Protein AF-A0AAV7UXY8-F1 (afdb_monomer_lite)

Foldseek 3Di:
DDDDDPDDPDPDPDDPVNVVVVVVVVVVVVVVVVVVVVVVVVVVVVVVVVVVVVVVVVVVVVVVVVVVVVVVVVVVVVVVVVVVVVVVVVVVVVVVVCVPDDDDPDDPPCPCPPPVPVVVVVVVVPPD

Organism: Pleurodeles waltl (NCBI:txid8319)

Structure (mmCIF, N/CA/C/O backbone):
data_AF-A0AAV7UXY8-F1
#
_entry.id   AF-A0AAV7UXY8-F1
#
loop_
_atom_site.group_PDB
_atom_site.id
_atom_site.type_symbol
_atom_site.label_atom_id
_atom_site.label_alt_id
_atom_site.label_comp_id
_atom_site.label_asym_id
_atom_site.label_entity_id
_atom_site.label_seq_id
_atom_site.pdbx_PDB_ins_code
_atom_site.Cartn_x
_atom_site.Cartn_y
_atom_site.Cartn_z
_atom_site.occupancy
_atom_site.B_iso_or_equiv
_atom_site.auth_seq_id
_atom_site.auth_comp_id
_atom_site.auth_asym_id
_atom_site.auth_atom_id
_atom_site.pdbx_PDB_model_num
ATOM 1 N N . MET A 1 1 ? -84.842 4.014 45.177 1.00 48.28 1 MET A N 1
ATOM 2 C CA . MET A 1 1 ? -83.661 3.133 45.298 1.00 48.28 1 MET A CA 1
ATOM 3 C C . MET A 1 1 ? -82.773 3.375 44.096 1.00 48.28 1 MET A C 1
ATOM 5 O O . MET A 1 1 ? -82.888 2.659 43.117 1.00 48.28 1 MET A O 1
ATOM 9 N N . THR A 1 2 ? -81.951 4.417 44.136 1.00 42.22 2 THR A N 1
ATOM 10 C CA . THR A 1 2 ? -81.007 4.730 43.059 1.00 42.22 2 THR A CA 1
ATOM 11 C C . THR A 1 2 ? -79.955 5.682 43.604 1.00 42.22 2 THR A C 1
ATOM 13 O O . THR A 1 2 ? -80.283 6.786 44.024 1.00 42.22 2 THR A O 1
ATOM 16 N N . THR A 1 3 ? -78.710 5.215 43.570 1.00 45.12 3 THR A N 1
ATOM 17 C CA . THR A 1 3 ? -77.546 6.010 43.169 1.00 45.12 3 THR A CA 1
ATOM 18 C C . THR A 1 3 ? -77.333 7.315 43.937 1.00 45.12 3 THR A C 1
ATOM 20 O O . THR A 1 3 ? -77.617 8.398 43.437 1.00 45.12 3 THR A O 1
ATOM 23 N N . SER A 1 4 ? -76.766 7.234 45.135 1.00 47.78 4 SER A N 1
ATOM 24 C CA . SER A 1 4 ? -76.022 8.350 45.732 1.00 47.78 4 SER A CA 1
ATOM 25 C C . SER A 1 4 ? -74.958 7.785 46.672 1.00 47.78 4 SER A C 1
ATOM 27 O O . SER A 1 4 ? -75.188 6.748 47.285 1.00 47.78 4 SER A O 1
ATOM 29 N N . ASP A 1 5 ? -73.800 8.442 46.716 1.00 45.31 5 ASP A N 1
ATOM 30 C CA . ASP A 1 5 ? -72.580 8.105 47.472 1.00 45.31 5 ASP A CA 1
ATOM 31 C C . ASP A 1 5 ? -71.564 7.126 46.864 1.00 45.31 5 ASP A C 1
ATOM 33 O O . ASP A 1 5 ? -70.996 6.267 47.530 1.00 45.31 5 ASP A O 1
ATOM 37 N N . ARG A 1 6 ? -71.178 7.370 45.605 1.00 47.06 6 ARG A N 1
ATOM 38 C CA . ARG A 1 6 ? -69.759 7.226 45.213 1.00 47.06 6 ARG A CA 1
ATOM 39 C C . ARG A 1 6 ? -69.123 8.614 45.164 1.00 47.06 6 ARG A C 1
ATOM 41 O O . ARG A 1 6 ? -68.816 9.131 44.095 1.00 47.06 6 ARG A O 1
ATOM 48 N N . ILE A 1 7 ? -68.993 9.236 46.334 1.00 51.50 7 ILE A N 1
ATOM 49 C CA . ILE A 1 7 ? -68.141 10.413 46.522 1.00 51.50 7 ILE A CA 1
ATOM 50 C C . ILE A 1 7 ? -66.692 9.954 46.330 1.00 51.50 7 ILE A C 1
ATOM 52 O O . ILE A 1 7 ? -66.297 8.911 46.850 1.00 51.50 7 ILE A O 1
ATOM 56 N N . LEU A 1 8 ? -65.930 10.722 45.547 1.00 49.06 8 LEU A N 1
ATOM 57 C CA . LEU A 1 8 ? -64.490 10.581 45.355 1.00 49.06 8 LEU A CA 1
ATOM 58 C C . LEU A 1 8 ? -63.787 10.353 46.705 1.00 49.06 8 LEU A C 1
ATOM 60 O O . LEU A 1 8 ? -63.523 11.309 47.434 1.00 49.06 8 LEU A O 1
ATOM 64 N N . MET A 1 9 ? -63.403 9.113 47.012 1.00 48.41 9 MET A N 1
ATOM 65 C CA . MET A 1 9 ? -62.230 8.917 47.853 1.00 48.41 9 MET A CA 1
ATOM 66 C C . MET A 1 9 ? -61.035 9.316 46.996 1.00 48.41 9 MET A C 1
ATOM 68 O O . MET A 1 9 ? -60.562 8.547 46.160 1.00 48.41 9 MET A O 1
ATOM 72 N N . GLY A 1 10 ? -60.588 10.562 47.169 1.00 62.22 10 GLY A N 1
ATOM 73 C CA . GLY A 1 10 ? -59.208 10.911 46.855 1.00 62.22 10 GLY A CA 1
ATOM 74 C C . GLY A 1 10 ? -58.269 9.922 47.558 1.00 62.22 10 GLY A C 1
ATOM 75 O O . GLY A 1 10 ? -58.683 9.308 48.549 1.00 62.22 10 GLY A O 1
ATOM 76 N N . PRO A 1 11 ? -57.045 9.720 47.040 1.00 65.75 11 PRO A N 1
ATOM 77 C CA . PRO A 1 11 ? -56.116 8.758 47.618 1.00 65.75 11 PRO A CA 1
ATOM 78 C C . PRO A 1 11 ? -56.031 8.999 49.128 1.00 65.75 11 PRO A C 1
ATOM 80 O O . PRO A 1 11 ? -55.859 10.140 49.565 1.00 65.75 11 PRO A O 1
ATOM 83 N N . GLY A 1 12 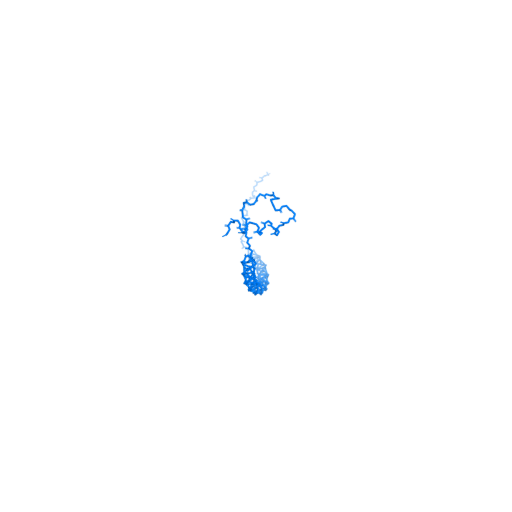? -56.261 7.937 49.908 1.00 69.06 12 GLY A N 1
ATOM 84 C CA . GLY A 1 12 ? -56.172 7.988 51.364 1.00 69.06 12 GLY A CA 1
ATOM 85 C C . GLY A 1 12 ? -54.818 8.557 51.807 1.00 69.06 12 GLY A C 1
ATOM 86 O O . GLY A 1 12 ? -53.880 8.595 51.007 1.00 69.06 12 GLY A O 1
ATOM 87 N N . PRO A 1 13 ? -54.702 9.039 53.056 1.00 79.88 13 PRO A N 1
ATOM 88 C CA . PRO A 1 13 ? -53.458 9.623 53.540 1.00 79.88 13 PRO A CA 1
ATOM 89 C C . PRO A 1 13 ? -52.302 8.649 53.300 1.00 79.88 13 PRO A C 1
ATOM 91 O O . PRO A 1 13 ? -52.389 7.492 53.707 1.00 79.88 13 PRO A O 1
ATOM 94 N N . LEU A 1 14 ? -51.256 9.134 52.618 1.00 80.19 14 LEU A N 1
ATOM 95 C CA . LEU A 1 14 ? -50.029 8.389 52.331 1.00 80.19 14 LEU A CA 1
ATOM 96 C C . LEU A 1 14 ? -49.570 7.657 53.588 1.00 80.19 14 LEU A C 1
ATOM 98 O O . LEU A 1 14 ? -49.301 8.274 54.623 1.00 80.19 14 LEU A O 1
ATOM 102 N N . THR A 1 15 ? -49.513 6.337 53.494 1.00 91.12 15 THR A N 1
ATOM 103 C CA . THR A 1 15 ? -49.121 5.486 54.606 1.00 91.12 15 THR A CA 1
ATOM 104 C C . THR A 1 15 ? -47.606 5.302 54.607 1.00 91.12 15 THR A C 1
ATOM 106 O O . THR A 1 15 ? -46.924 5.460 53.594 1.00 91.12 15 THR A O 1
ATOM 109 N N . LEU A 1 16 ? -47.050 4.926 55.760 1.00 92.00 16 LEU A N 1
ATOM 110 C CA . LEU A 1 16 ? -45.638 4.546 55.853 1.00 92.00 16 LEU A CA 1
ATOM 111 C C . LEU A 1 16 ? -45.297 3.375 54.909 1.00 92.00 16 LEU A C 1
ATOM 113 O O . LEU A 1 16 ? -44.175 3.295 54.413 1.00 92.00 16 LEU A O 1
ATOM 117 N N . GLN A 1 17 ? -46.275 2.504 54.638 1.00 92.62 17 GLN A N 1
ATOM 118 C CA . GLN A 1 17 ? -46.140 1.378 53.719 1.00 92.62 17 GLN A CA 1
ATOM 119 C C . GLN A 1 17 ? -45.938 1.851 52.273 1.00 92.62 17 GLN A C 1
ATOM 121 O O . GLN A 1 17 ? -45.007 1.389 51.619 1.00 92.62 17 GLN A O 1
ATOM 126 N N . ASP A 1 18 ? -46.720 2.836 51.818 1.00 92.69 18 ASP A N 1
ATOM 127 C CA . ASP A 1 18 ? -46.588 3.413 50.470 1.00 92.69 18 ASP A CA 1
ATOM 128 C C . ASP A 1 18 ? -45.195 4.032 50.259 1.00 92.69 18 ASP A C 1
ATOM 130 O O . ASP A 1 18 ? -44.579 3.897 49.201 1.00 92.69 18 ASP A O 1
ATOM 134 N N . ILE A 1 19 ? -44.660 4.687 51.297 1.00 94.25 19 ILE A N 1
ATOM 135 C CA . ILE A 1 19 ? -43.313 5.271 51.272 1.00 94.25 19 ILE A CA 1
ATOM 136 C C . ILE A 1 19 ? -42.246 4.170 51.204 1.00 94.25 19 ILE A C 1
ATOM 138 O O . ILE A 1 19 ? -41.293 4.284 50.431 1.00 94.25 19 ILE A O 1
ATOM 142 N N . MET A 1 20 ? -42.390 3.097 51.987 1.00 95.31 20 MET A N 1
ATOM 143 C CA . MET A 1 20 ? -41.465 1.960 51.958 1.00 95.31 20 MET A CA 1
ATOM 144 C C . MET A 1 20 ? -41.452 1.261 50.598 1.00 95.31 20 MET A C 1
ATOM 146 O O . MET A 1 20 ? -40.372 0.952 50.094 1.00 95.31 20 MET A O 1
ATOM 150 N N . GLU A 1 21 ? -42.618 1.053 49.987 1.00 96.06 21 GLU A N 1
ATOM 151 C CA . GLU A 1 21 ? -42.733 0.466 48.649 1.00 96.06 21 GLU A CA 1
ATOM 152 C C . GLU A 1 21 ? -42.077 1.354 47.588 1.00 96.06 21 GLU A C 1
ATOM 154 O O . GLU A 1 21 ? -41.304 0.861 46.764 1.00 96.06 21 GLU A O 1
ATOM 159 N N . ALA A 1 22 ? -42.286 2.672 47.651 1.00 95.81 22 ALA A N 1
ATOM 160 C CA . ALA A 1 22 ? -41.625 3.611 46.749 1.00 95.81 22 ALA A CA 1
ATOM 161 C C . ALA A 1 22 ? -40.092 3.588 46.905 1.00 95.81 22 ALA A C 1
ATOM 163 O O . ALA A 1 22 ? -39.370 3.548 45.907 1.00 95.81 22 ALA A O 1
ATOM 164 N N . ILE A 1 23 ? -39.579 3.563 48.142 1.00 96.69 23 ILE A N 1
ATOM 165 C CA . ILE A 1 23 ? -38.134 3.474 48.417 1.00 96.69 23 ILE A CA 1
ATOM 166 C C . ILE A 1 23 ? -37.556 2.161 47.881 1.00 96.69 23 ILE A C 1
ATOM 168 O O . ILE A 1 23 ? -36.493 2.170 47.258 1.00 96.69 23 ILE A O 1
ATOM 172 N N . GLN A 1 24 ? -38.248 1.038 48.087 1.00 97.19 24 GLN A N 1
ATOM 173 C CA . GLN A 1 24 ? -37.831 -0.258 47.548 1.00 97.19 24 GLN A CA 1
ATOM 174 C C . GLN A 1 24 ? -37.821 -0.247 46.017 1.00 97.19 24 GLN A C 1
ATOM 176 O O . GLN A 1 24 ? -36.836 -0.674 45.419 1.00 97.19 24 GLN A O 1
ATOM 181 N N . GLY A 1 25 ? -38.845 0.328 45.381 1.00 98.06 25 GLY A N 1
ATOM 182 C CA . GLY A 1 25 ? -38.904 0.474 43.927 1.00 98.06 25 GLY A CA 1
ATOM 183 C C . GLY A 1 25 ? -37.747 1.305 43.365 1.00 98.06 25 GLY A C 1
ATOM 184 O O . GLY A 1 25 ? -37.096 0.896 42.400 1.00 98.06 25 GLY A O 1
ATOM 185 N N . VAL A 1 26 ? -37.429 2.440 44.000 1.00 97.75 26 VAL A N 1
ATOM 186 C CA . VAL A 1 26 ? -36.274 3.273 43.619 1.00 97.75 26 VAL A CA 1
ATOM 187 C C . VAL A 1 26 ? -34.966 2.509 43.799 1.00 97.75 26 VAL A C 1
ATOM 189 O O . VAL A 1 26 ? -34.117 2.549 42.910 1.00 97.75 26 VAL A O 1
ATOM 192 N N . ARG A 1 27 ? -34.807 1.784 44.912 1.00 98.06 27 ARG A N 1
ATOM 193 C CA . ARG A 1 27 ? -33.615 0.975 45.176 1.00 98.06 27 ARG A CA 1
ATOM 194 C C . ARG A 1 27 ? -33.403 -0.077 44.088 1.00 98.06 27 ARG A C 1
ATOM 196 O O . ARG A 1 27 ? -32.324 -0.121 43.508 1.00 98.06 27 ARG A O 1
ATOM 203 N N . THR A 1 28 ? -34.422 -0.872 43.770 1.00 98.00 28 THR A N 1
ATOM 204 C CA . THR A 1 28 ? -34.326 -1.914 42.736 1.00 98.00 28 THR A CA 1
ATOM 205 C C . THR A 1 28 ? -34.055 -1.316 41.354 1.00 98.00 28 THR A C 1
ATOM 207 O O . THR A 1 28 ? -33.249 -1.849 40.589 1.00 98.00 28 THR A O 1
ATOM 210 N N . SER A 1 29 ? -34.675 -0.176 41.030 1.00 98.06 29 SER A N 1
ATOM 211 C CA . SER A 1 29 ? -34.398 0.542 39.781 1.00 98.06 29 SER A CA 1
ATOM 212 C C . SER A 1 29 ? -32.945 1.020 39.710 1.00 98.06 29 SER A C 1
ATOM 214 O O . SER A 1 29 ? -32.299 0.884 38.669 1.00 98.06 29 SER A O 1
ATOM 216 N N . LEU A 1 30 ? -32.411 1.545 40.815 1.00 98.06 30 LEU A N 1
ATOM 217 C CA . LEU A 1 30 ? -31.031 2.008 40.892 1.00 98.06 30 LEU A CA 1
ATOM 218 C C . LEU A 1 30 ? -30.034 0.852 40.771 1.00 98.06 30 LEU A C 1
ATOM 220 O O . LEU A 1 30 ? -29.087 0.980 40.002 1.00 98.06 30 LEU A O 1
ATOM 224 N N . GLU A 1 31 ? -30.267 -0.267 41.463 1.00 98.19 31 GLU A N 1
ATOM 225 C CA . GLU A 1 31 ? -29.453 -1.489 41.357 1.00 98.19 31 GLU A CA 1
ATOM 226 C C . GLU A 1 31 ? -29.427 -1.991 39.902 1.00 98.19 31 GLU A C 1
ATOM 228 O O . GLU A 1 31 ? -28.361 -2.160 39.317 1.00 98.19 31 GLU A O 1
ATOM 233 N N . THR A 1 32 ? -30.592 -2.073 39.250 1.00 98.25 32 THR A N 1
ATOM 234 C CA . THR A 1 32 ? -30.690 -2.503 37.842 1.00 98.25 32 THR A CA 1
ATOM 235 C C . THR A 1 32 ? -29.919 -1.574 36.897 1.00 98.25 32 THR A C 1
ATOM 237 O O . THR A 1 32 ? -29.200 -2.022 36.001 1.00 98.25 32 THR A O 1
ATOM 240 N N . ARG A 1 33 ? -30.052 -0.254 37.081 1.00 98.19 33 ARG A N 1
ATOM 241 C CA . ARG A 1 33 ? -29.334 0.734 36.261 1.00 98.19 33 ARG A CA 1
ATOM 242 C C . ARG A 1 33 ? -27.833 0.703 36.521 1.00 98.19 33 ARG A C 1
ATOM 244 O O . ARG A 1 33 ? -27.064 0.861 35.578 1.00 98.19 33 ARG A O 1
ATOM 251 N N . HIS A 1 34 ? -27.421 0.508 37.770 1.00 98.31 34 HIS A N 1
ATOM 252 C CA . HIS A 1 34 ? -26.019 0.366 38.143 1.00 98.31 34 HIS A CA 1
ATOM 253 C C . HIS A 1 34 ? -25.385 -0.842 37.445 1.00 98.31 34 HIS A C 1
ATOM 255 O O . HIS A 1 34 ? -24.316 -0.715 36.844 1.00 98.31 34 HIS A O 1
ATOM 261 N N . ASP A 1 35 ? -26.059 -1.989 37.461 1.00 98.38 35 ASP A N 1
ATOM 262 C CA . ASP A 1 35 ? -25.556 -3.216 36.839 1.00 98.38 35 ASP A CA 1
ATOM 263 C C . ASP A 1 35 ? -25.482 -3.087 35.314 1.00 98.38 35 ASP A C 1
ATOM 265 O O . ASP A 1 35 ? -24.488 -3.480 34.696 1.00 98.38 35 ASP A O 1
ATOM 269 N N . SER A 1 36 ? -26.484 -2.444 34.708 1.00 98.38 36 SER A N 1
ATOM 270 C CA . SER A 1 36 ? -26.470 -2.111 33.281 1.00 98.38 36 SER A CA 1
ATOM 271 C C . SER A 1 36 ? -25.286 -1.207 32.924 1.00 98.38 36 SER A C 1
ATOM 273 O O . SER A 1 36 ? -24.510 -1.552 32.038 1.00 98.38 36 SER A O 1
ATOM 275 N N . VAL A 1 37 ? -25.073 -0.104 33.651 1.00 98.44 37 VAL A N 1
ATOM 276 C CA . VAL A 1 37 ? -23.938 0.803 33.404 1.00 98.44 37 VAL A CA 1
ATOM 277 C C . VAL A 1 37 ? -22.602 0.085 33.594 1.00 98.44 37 VAL A C 1
ATOM 279 O O . VAL A 1 37 ? -21.687 0.265 32.795 1.00 98.44 37 VAL A O 1
ATOM 282 N N . THR A 1 38 ? -22.481 -0.757 34.619 1.00 98.50 38 THR A N 1
ATOM 283 C CA . THR A 1 38 ? -21.258 -1.531 34.881 1.00 98.50 38 THR A CA 1
ATOM 284 C C . THR A 1 38 ? -20.944 -2.492 33.733 1.00 98.50 38 THR A C 1
ATOM 286 O O . THR A 1 38 ? -19.782 -2.639 33.336 1.00 98.50 38 THR A O 1
ATOM 289 N N . THR A 1 39 ? -21.981 -3.107 33.164 1.00 98.44 39 THR A N 1
ATOM 290 C CA . THR A 1 39 ? -21.866 -3.988 31.998 1.00 98.44 39 THR A CA 1
ATOM 291 C C . THR A 1 39 ? -21.414 -3.206 30.766 1.00 98.44 39 THR A C 1
ATOM 293 O O . THR A 1 39 ? -20.401 -3.557 30.165 1.00 98.44 39 THR A O 1
ATOM 296 N N . GLU A 1 40 ? -22.082 -2.096 30.445 1.00 98.56 40 GLU A N 1
ATOM 297 C CA . GLU A 1 40 ? -21.737 -1.248 29.294 1.00 98.56 40 GLU A CA 1
ATOM 298 C C . GLU A 1 40 ? -20.313 -0.684 29.391 1.00 98.56 40 GLU A C 1
ATOM 300 O O . GLU A 1 40 ? -19.555 -0.708 28.425 1.00 98.56 40 GLU A O 1
ATOM 305 N N . VAL A 1 41 ? -19.887 -0.242 30.580 1.00 98.50 41 VAL A N 1
ATOM 306 C CA . VAL A 1 41 ? -18.509 0.223 30.810 1.00 98.50 41 VAL A CA 1
ATOM 307 C C . VAL A 1 41 ? -17.493 -0.898 30.577 1.00 98.50 41 VAL A C 1
ATOM 309 O O . VAL A 1 41 ? -16.394 -0.644 30.080 1.00 98.50 41 VAL A O 1
ATOM 312 N N . SER A 1 42 ? -17.835 -2.138 30.925 1.00 98.44 42 SER A N 1
ATOM 313 C CA . SER A 1 42 ? -16.953 -3.289 30.712 1.00 98.44 42 SER A CA 1
ATOM 314 C C . SER A 1 42 ? -16.827 -3.639 29.229 1.00 98.44 42 SER A C 1
ATOM 316 O O . SER A 1 42 ? -15.717 -3.895 28.762 1.00 98.44 42 SER A O 1
ATOM 318 N N . LEU A 1 43 ? -17.933 -3.574 28.482 1.00 98.56 43 LEU A N 1
ATOM 319 C CA . LEU A 1 43 ? -17.942 -3.758 27.029 1.00 98.56 43 LEU A CA 1
ATOM 320 C C . LEU A 1 43 ?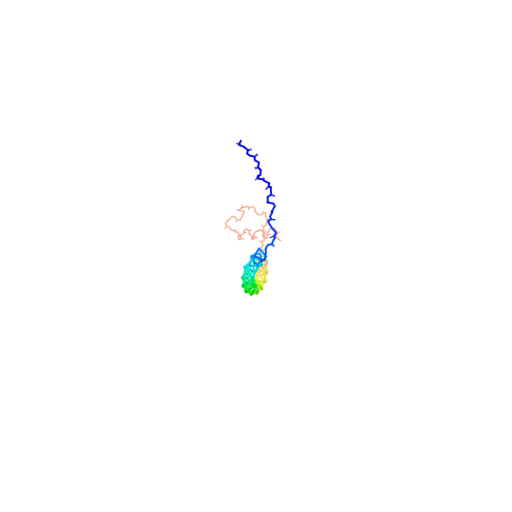 -17.134 -2.665 26.325 1.00 98.56 43 LEU A C 1
ATOM 322 O O . LEU A 1 43 ? -16.227 -2.979 25.560 1.00 98.56 43 LEU A O 1
ATOM 326 N N . LEU A 1 44 ? -17.353 -1.396 26.679 1.00 98.56 44 LEU A N 1
ATOM 327 C CA . LEU A 1 44 ? -16.590 -0.275 26.122 1.00 98.56 44 LEU A CA 1
ATOM 328 C C . 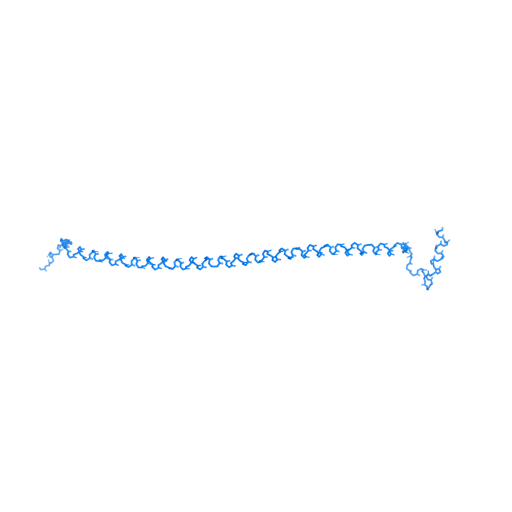LEU A 1 44 ? -15.083 -0.417 26.360 1.00 98.56 44 LEU A C 1
ATOM 330 O O . LEU A 1 44 ? -14.287 -0.103 25.478 1.00 98.56 44 LEU A O 1
ATOM 334 N N . ARG A 1 45 ? -14.663 -0.916 27.529 1.00 98.44 45 ARG A N 1
ATOM 335 C CA . ARG A 1 45 ? -13.241 -1.196 27.794 1.00 98.44 45 ARG A CA 1
ATOM 336 C C . ARG A 1 45 ? -12.687 -2.288 26.883 1.00 98.44 45 ARG A C 1
ATOM 338 O O . ARG A 1 45 ? -11.560 -2.148 26.410 1.00 98.44 45 ARG A O 1
ATOM 345 N N . ALA A 1 46 ? -13.452 -3.352 26.648 1.00 98.38 46 ALA A N 1
ATOM 346 C CA . ALA A 1 46 ? -13.054 -4.420 25.737 1.00 98.38 46 ALA A CA 1
ATOM 347 C C . ALA A 1 46 ? -12.943 -3.903 24.294 1.00 98.38 46 ALA A C 1
ATOM 349 O O . ALA A 1 46 ? -11.931 -4.140 23.634 1.00 98.38 46 ALA A O 1
ATOM 350 N N . ASP A 1 47 ? -13.918 -3.116 23.841 1.00 98.56 47 ASP A N 1
ATOM 351 C CA . ASP A 1 47 ? -13.912 -2.510 22.508 1.00 98.56 47 ASP A CA 1
ATOM 352 C C . ASP A 1 47 ? -12.735 -1.549 22.327 1.00 98.56 47 ASP A C 1
ATOM 354 O O . ASP A 1 47 ? -12.038 -1.607 21.315 1.00 98.56 47 ASP A O 1
ATOM 358 N N . MET A 1 48 ? -12.445 -0.710 23.326 1.00 98.38 48 MET A N 1
ATOM 359 C CA . MET A 1 48 ? -11.269 0.165 23.307 1.00 98.38 48 MET A CA 1
ATOM 360 C C . MET A 1 48 ? -9.962 -0.623 23.195 1.00 98.38 48 MET A C 1
ATOM 362 O O . MET A 1 48 ? -9.060 -0.210 22.466 1.00 98.38 48 MET A O 1
ATOM 366 N N . TRP A 1 49 ? -9.848 -1.754 23.891 1.00 98.50 49 TRP A N 1
ATOM 367 C CA . TRP A 1 49 ? -8.661 -2.603 23.821 1.00 98.50 49 TRP A CA 1
ATOM 368 C C . TRP A 1 49 ? -8.512 -3.281 22.450 1.00 98.50 49 TRP A C 1
ATOM 370 O O . TRP A 1 49 ? -7.414 -3.312 21.884 1.00 98.50 49 TRP A O 1
ATOM 380 N N . ASN A 1 50 ? -9.621 -3.748 21.874 1.00 98.56 50 ASN A N 1
ATOM 381 C CA . ASN A 1 50 ? -9.646 -4.307 20.524 1.00 98.56 50 ASN A CA 1
ATOM 382 C C . ASN A 1 50 ? -9.256 -3.253 19.480 1.00 98.56 50 ASN A C 1
ATOM 384 O O . ASN A 1 50 ? -8.390 -3.513 18.646 1.00 98.56 50 ASN A O 1
ATOM 388 N N . MET A 1 51 ? -9.823 -2.045 19.564 1.00 98.44 51 MET A N 1
ATOM 389 C CA . MET A 1 51 ? -9.470 -0.936 18.675 1.00 98.44 51 MET A CA 1
ATOM 390 C C . MET A 1 51 ? -7.992 -0.560 18.795 1.00 98.44 51 MET A C 1
ATOM 392 O O . MET A 1 51 ? -7.331 -0.372 17.780 1.00 98.44 51 MET A O 1
ATOM 396 N N . ALA A 1 52 ? -7.443 -0.494 20.011 1.00 98.44 52 ALA A N 1
ATOM 397 C CA . ALA A 1 52 ? -6.022 -0.209 20.211 1.00 98.44 52 ALA A CA 1
ATOM 398 C C . ALA A 1 52 ? -5.122 -1.272 19.557 1.00 98.44 52 ALA A C 1
ATOM 400 O O . ALA A 1 52 ? -4.108 -0.936 18.946 1.00 98.44 52 ALA A O 1
ATOM 401 N N . THR A 1 53 ? -5.514 -2.545 19.641 1.00 98.44 53 THR A N 1
ATOM 402 C CA . THR A 1 53 ? -4.796 -3.648 18.988 1.00 98.44 53 THR A CA 1
ATOM 403 C C . THR A 1 53 ? -4.860 -3.527 17.464 1.00 98.44 53 THR A C 1
ATOM 405 O O . THR A 1 53 ? -3.824 -3.577 16.807 1.00 98.44 53 THR A O 1
ATOM 408 N N . GLN A 1 54 ? -6.045 -3.270 16.903 1.00 98.50 54 GLN A N 1
ATOM 409 C CA . GLN A 1 54 ? -6.222 -3.082 15.458 1.00 98.50 54 GLN A CA 1
ATOM 410 C C . GLN A 1 54 ? -5.439 -1.881 14.920 1.00 98.50 54 GLN A C 1
ATOM 412 O O . GLN A 1 54 ? -4.827 -1.965 13.858 1.00 98.50 54 GLN A O 1
ATOM 417 N N . VAL A 1 55 ? -5.427 -0.761 15.651 1.00 98.69 55 VAL A N 1
ATOM 418 C CA . VAL A 1 55 ? -4.644 0.425 15.276 1.00 98.69 55 VAL A CA 1
ATOM 419 C C . VAL A 1 55 ? -3.160 0.082 15.211 1.00 98.69 55 VAL A C 1
ATOM 421 O O . VAL A 1 55 ? -2.509 0.418 14.226 1.00 98.69 55 VAL A O 1
ATOM 424 N N . LYS A 1 56 ? -2.638 -0.651 16.198 1.00 98.50 56 LYS A N 1
ATOM 425 C CA . LYS A 1 56 ? -1.237 -1.077 16.204 1.00 98.50 56 LYS A CA 1
ATOM 426 C C . LYS A 1 56 ? -0.893 -1.959 14.996 1.00 98.50 56 LYS A C 1
ATOM 428 O O . LYS A 1 56 ? 0.125 -1.741 14.347 1.00 98.50 56 LYS A O 1
ATOM 433 N N . GLU A 1 57 ? -1.746 -2.925 14.662 1.00 98.44 57 GLU A N 1
ATOM 434 C CA . GLU A 1 57 ? -1.550 -3.784 13.484 1.00 98.44 57 GLU A CA 1
ATOM 435 C C . GLU A 1 57 ? -1.558 -2.974 12.175 1.00 98.44 57 GLU A C 1
ATOM 437 O O . GLU A 1 57 ? -0.743 -3.210 11.278 1.00 98.44 57 GLU A O 1
ATOM 442 N N . LEU A 1 58 ? -2.445 -1.979 12.067 1.00 98.44 58 LEU A N 1
ATOM 443 C CA . LEU A 1 58 ? -2.499 -1.074 10.917 1.00 98.44 58 LEU A CA 1
ATOM 444 C C . LEU A 1 58 ? -1.257 -0.182 10.815 1.00 98.44 58 LEU A C 1
ATOM 446 O O . LEU A 1 58 ? -0.764 0.047 9.708 1.00 98.44 58 LEU A O 1
ATOM 450 N N . GLU A 1 59 ? -0.732 0.305 11.939 1.00 98.56 59 GLU A N 1
ATOM 451 C CA . GLU A 1 59 ? 0.515 1.073 11.985 1.00 98.56 59 GLU A CA 1
ATOM 452 C C . GLU A 1 59 ? 1.704 0.230 11.505 1.00 98.56 59 GLU A C 1
ATOM 454 O O . GLU A 1 59 ? 2.471 0.674 10.646 1.00 98.56 59 GLU A O 1
ATOM 459 N N . GLU A 1 60 ? 1.821 -1.013 11.982 1.00 98.38 60 GLU A N 1
ATOM 460 C CA . GLU A 1 60 ? 2.865 -1.955 11.559 1.00 98.38 60 GLU A CA 1
ATOM 461 C C . GLU A 1 60 ? 2.759 -2.293 10.061 1.00 98.38 60 GLU A C 1
ATOM 463 O O . GLU A 1 60 ? 3.758 -2.263 9.332 1.00 98.38 60 GLU A O 1
ATOM 468 N N . SER A 1 61 ? 1.542 -2.544 9.567 1.00 98.38 61 SER A N 1
ATOM 469 C CA . SER A 1 61 ? 1.284 -2.787 8.142 1.00 98.38 61 SER A CA 1
ATOM 470 C C . SER A 1 61 ? 1.649 -1.573 7.280 1.00 98.38 61 SER A C 1
ATOM 472 O O . SER A 1 61 ? 2.324 -1.707 6.256 1.00 98.38 61 SER A O 1
ATOM 474 N N . THR A 1 62 ? 1.283 -0.370 7.728 1.00 98.44 62 THR A N 1
ATOM 475 C CA . THR A 1 62 ? 1.600 0.887 7.037 1.00 98.44 62 THR A CA 1
ATOM 476 C C . THR A 1 62 ? 3.107 1.117 6.964 1.00 98.44 62 THR A C 1
ATOM 478 O O . THR A 1 62 ? 3.622 1.450 5.896 1.00 98.44 62 THR A O 1
ATOM 481 N N . ALA A 1 63 ? 3.835 0.886 8.060 1.00 98.38 63 ALA A N 1
ATOM 482 C CA . ALA A 1 63 ? 5.292 0.998 8.084 1.00 98.38 63 ALA A CA 1
ATOM 483 C C . ALA A 1 63 ? 5.957 0.015 7.102 1.00 98.38 63 ALA A C 1
ATOM 485 O O . ALA A 1 63 ? 6.884 0.386 6.374 1.00 98.38 63 ALA A O 1
ATOM 486 N N . SER A 1 64 ? 5.449 -1.219 7.022 1.00 98.31 64 SER A N 1
ATOM 487 C CA . SER A 1 64 ? 5.922 -2.217 6.057 1.00 98.31 64 SER A CA 1
ATOM 488 C C . SER A 1 64 ? 5.685 -1.774 4.608 1.00 98.31 64 SER A C 1
ATOM 490 O O . SER A 1 64 ? 6.614 -1.772 3.794 1.00 98.31 64 SER A O 1
ATOM 492 N N . LEU A 1 65 ? 4.474 -1.301 4.293 1.00 98.38 65 LEU A N 1
ATOM 493 C CA . LEU A 1 65 ? 4.124 -0.799 2.961 1.00 98.38 65 LEU A CA 1
ATOM 494 C C . LEU A 1 65 ? 4.978 0.404 2.547 1.00 98.38 65 LEU A C 1
ATOM 496 O O . LEU A 1 65 ? 5.430 0.471 1.402 1.00 98.38 65 LEU A O 1
ATOM 500 N N . GLN A 1 66 ? 5.260 1.326 3.469 1.00 98.31 66 GLN A N 1
ATOM 501 C CA . GLN A 1 66 ? 6.177 2.442 3.223 1.00 98.31 66 GLN A CA 1
ATOM 502 C C . GLN A 1 66 ? 7.594 1.954 2.885 1.00 98.31 66 GLN A C 1
ATOM 504 O O . GLN A 1 66 ? 8.233 2.491 1.975 1.00 98.31 66 GLN A O 1
ATOM 509 N N . GLY A 1 67 ? 8.074 0.910 3.569 1.00 98.25 67 GLY A N 1
ATOM 510 C CA . GLY A 1 67 ? 9.351 0.264 3.267 1.00 98.25 67 GLY A CA 1
ATOM 511 C C . GLY A 1 67 ? 9.392 -0.326 1.855 1.00 98.25 67 GLY A C 1
ATOM 512 O O . GLY A 1 67 ? 10.318 -0.044 1.092 1.00 98.25 67 GLY A O 1
ATOM 513 N N . VAL A 1 68 ? 8.358 -1.081 1.474 1.00 98.31 68 VAL A N 1
ATOM 514 C CA . VAL A 1 68 ? 8.228 -1.654 0.123 1.00 98.31 68 VAL A CA 1
ATOM 515 C C . VAL A 1 68 ? 8.180 -0.557 -0.940 1.00 98.31 68 VAL A C 1
ATOM 517 O O . VAL A 1 68 ? 8.901 -0.635 -1.933 1.00 98.31 68 VAL A O 1
ATOM 520 N N . MET A 1 69 ? 7.391 0.498 -0.720 1.00 98.38 69 MET A N 1
ATOM 521 C CA . MET A 1 69 ? 7.272 1.623 -1.651 1.00 98.38 69 MET A CA 1
ATOM 522 C C . MET A 1 69 ? 8.617 2.321 -1.880 1.00 98.38 69 MET A C 1
ATOM 524 O O . MET A 1 69 ? 8.953 2.658 -3.017 1.00 98.38 69 MET A O 1
ATOM 528 N N . LYS A 1 70 ? 9.411 2.512 -0.820 1.00 98.31 70 LYS A N 1
ATOM 529 C CA . LYS A 1 70 ? 10.749 3.104 -0.925 1.00 98.31 70 LYS A CA 1
ATOM 530 C C . LYS A 1 70 ? 11.679 2.239 -1.775 1.00 98.31 70 LYS A C 1
ATOM 532 O O . LYS A 1 70 ? 12.352 2.767 -2.656 1.00 98.31 70 LYS A O 1
ATOM 537 N N . THR A 1 71 ? 11.691 0.928 -1.542 1.00 98.25 71 THR A N 1
ATOM 538 C CA . THR A 1 71 ? 12.499 -0.019 -2.324 1.00 98.25 71 THR A CA 1
ATOM 539 C C . THR A 1 71 ? 12.077 -0.036 -3.789 1.00 98.25 71 THR A C 1
ATOM 541 O O . THR A 1 71 ? 12.926 0.066 -4.670 1.00 98.25 71 THR A O 1
ATOM 544 N N . LEU A 1 72 ? 10.771 -0.091 -4.061 1.00 98.31 72 LEU A N 1
ATOM 545 C CA . LEU A 1 72 ? 10.252 -0.088 -5.427 1.00 98.31 72 LEU A CA 1
ATOM 546 C C . LEU A 1 72 ? 10.615 1.205 -6.165 1.00 98.31 72 LEU A C 1
ATOM 548 O O . LEU A 1 72 ? 10.992 1.165 -7.332 1.00 98.31 72 LEU A O 1
ATOM 552 N N . LYS A 1 73 ? 10.556 2.351 -5.479 1.00 98.50 73 LYS A N 1
ATOM 553 C CA . LYS A 1 73 ? 10.969 3.633 -6.055 1.00 98.50 73 LYS A CA 1
ATOM 554 C C . LYS A 1 73 ? 12.441 3.624 -6.471 1.00 98.50 73 LYS A C 1
ATOM 556 O O . LYS A 1 73 ? 12.740 4.041 -7.583 1.00 98.50 73 LYS A O 1
ATOM 561 N N . ILE A 1 74 ? 13.328 3.104 -5.619 1.00 98.31 74 ILE A N 1
ATOM 562 C CA . ILE A 1 74 ? 14.757 2.962 -5.942 1.00 98.31 74 ILE A CA 1
ATOM 563 C C . ILE A 1 74 ? 14.938 2.084 -7.187 1.00 98.31 74 ILE A C 1
ATOM 565 O O . ILE A 1 74 ? 15.641 2.480 -8.110 1.00 98.31 74 ILE A O 1
ATOM 569 N N . GLN A 1 75 ? 14.253 0.939 -7.253 1.00 98.38 75 GLN A N 1
ATOM 570 C CA . GLN A 1 75 ? 14.339 0.033 -8.404 1.00 98.38 75 GLN A CA 1
ATOM 571 C C . GLN A 1 75 ? 13.863 0.687 -9.707 1.00 98.38 75 GLN A C 1
ATOM 573 O O . GLN A 1 75 ? 14.491 0.515 -10.749 1.00 98.38 75 GLN A O 1
ATOM 578 N N . VAL A 1 76 ? 12.772 1.456 -9.662 1.00 98.56 76 VAL A N 1
ATOM 579 C CA . VAL A 1 76 ? 12.273 2.197 -10.831 1.00 98.56 76 VAL A CA 1
ATOM 580 C C . VAL A 1 76 ? 13.285 3.248 -11.285 1.00 98.56 76 VAL A C 1
ATOM 582 O O . VAL A 1 76 ? 13.559 3.346 -12.481 1.00 98.56 76 VAL A O 1
ATOM 585 N N . ASP A 1 77 ? 13.875 3.996 -10.350 1.00 98.44 77 ASP A N 1
ATOM 586 C CA . 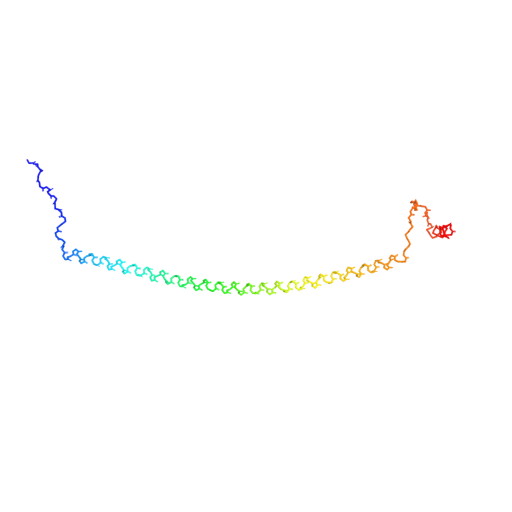ASP A 1 77 ? 14.884 5.010 -10.665 1.00 98.44 77 ASP A CA 1
ATOM 587 C C . ASP A 1 77 ? 16.139 4.360 -11.297 1.00 98.44 77 ASP A C 1
ATOM 589 O O . ASP A 1 77 ? 16.650 4.842 -12.312 1.00 98.44 77 ASP A O 1
ATOM 593 N N . GLU A 1 78 ? 16.593 3.214 -10.777 1.00 98.38 78 GLU A N 1
ATOM 594 C CA . GLU A 1 78 ? 17.699 2.430 -11.349 1.00 98.38 78 GLU A CA 1
ATOM 595 C C . GLU A 1 78 ? 17.383 1.912 -12.760 1.00 98.38 78 GLU A C 1
ATOM 597 O O . GLU A 1 78 ? 18.204 2.035 -13.676 1.00 98.38 78 GLU A O 1
ATOM 602 N N . MET A 1 79 ? 16.178 1.374 -12.970 1.00 98.06 79 MET A N 1
ATOM 603 C CA . MET A 1 79 ? 15.727 0.916 -14.287 1.00 98.06 79 MET A CA 1
ATOM 604 C C . MET A 1 79 ? 15.637 2.064 -15.295 1.00 98.06 79 MET A C 1
ATOM 606 O O . MET A 1 79 ? 15.978 1.880 -16.468 1.00 98.06 79 MET A O 1
ATOM 610 N N . GLN A 1 80 ? 15.220 3.253 -14.858 1.00 98.50 80 GLN A N 1
ATOM 611 C CA . GLN A 1 80 ? 15.178 4.433 -15.714 1.00 98.50 80 GLN A CA 1
ATOM 612 C C . GLN A 1 80 ? 16.587 4.846 -16.154 1.00 98.50 80 GLN A C 1
ATOM 614 O O . GLN A 1 80 ? 16.812 5.111 -17.337 1.00 98.50 80 GLN A O 1
ATOM 619 N N . VAL A 1 81 ? 17.553 4.853 -15.230 1.00 98.44 81 VAL A N 1
ATOM 620 C CA . VAL A 1 81 ? 18.961 5.140 -15.548 1.00 98.44 81 VAL A CA 1
ATOM 621 C C . VAL A 1 81 ? 19.515 4.122 -16.543 1.00 98.44 81 VAL A C 1
ATOM 623 O O . VAL A 1 81 ? 20.148 4.510 -17.527 1.00 98.44 81 VAL A O 1
ATOM 626 N N . LEU A 1 82 ? 19.247 2.830 -16.329 1.00 98.38 82 LEU A N 1
ATOM 627 C CA . LEU A 1 82 ? 19.678 1.773 -17.243 1.00 98.38 82 LEU A CA 1
ATOM 628 C C . LEU A 1 82 ? 19.076 1.958 -18.641 1.00 98.38 82 LEU A C 1
ATOM 630 O O . LEU A 1 82 ? 19.794 1.867 -19.635 1.00 98.38 82 LEU A O 1
ATOM 634 N N . THR A 1 83 ? 17.781 2.260 -18.718 1.00 98.38 83 THR A N 1
ATOM 635 C CA . THR A 1 83 ? 17.076 2.490 -19.987 1.00 98.38 83 THR A CA 1
ATOM 636 C C . THR A 1 83 ? 17.688 3.663 -20.747 1.00 98.38 83 THR A C 1
ATOM 638 O O . THR A 1 83 ? 18.020 3.525 -21.923 1.00 98.38 83 THR A O 1
ATOM 641 N N . ASN A 1 84 ? 17.939 4.781 -20.062 1.00 98.38 84 ASN A N 1
ATOM 642 C CA . ASN A 1 84 ? 18.582 5.950 -20.659 1.00 98.38 84 ASN A CA 1
ATOM 643 C C . ASN A 1 84 ? 19.999 5.626 -21.164 1.00 98.38 84 ASN A C 1
ATOM 645 O O . ASN A 1 84 ? 20.395 6.068 -22.240 1.00 98.38 84 ASN A O 1
ATOM 649 N N . ASN A 1 85 ? 20.767 4.829 -20.412 1.00 98.44 85 ASN A N 1
ATOM 650 C CA . ASN A 1 85 ? 22.103 4.409 -20.833 1.00 98.44 85 ASN A CA 1
ATOM 651 C C . ASN A 1 85 ? 22.055 3.536 -22.093 1.00 98.44 85 ASN A C 1
ATOM 653 O O . ASN A 1 85 ? 22.822 3.757 -23.030 1.00 98.44 85 ASN A O 1
ATOM 657 N N . LEU A 1 86 ? 21.148 2.559 -22.128 1.00 98.06 86 LEU A N 1
ATOM 658 C CA . LEU A 1 86 ? 20.969 1.688 -23.286 1.00 98.06 86 LEU A CA 1
ATOM 659 C C . LEU A 1 86 ? 20.523 2.479 -24.515 1.00 98.06 86 LEU A C 1
ATOM 661 O O . LEU A 1 86 ? 21.056 2.249 -25.598 1.00 98.06 86 LEU A O 1
ATOM 665 N N . GLN A 1 87 ? 19.620 3.444 -24.342 1.00 98.38 87 GLN A N 1
ATOM 666 C 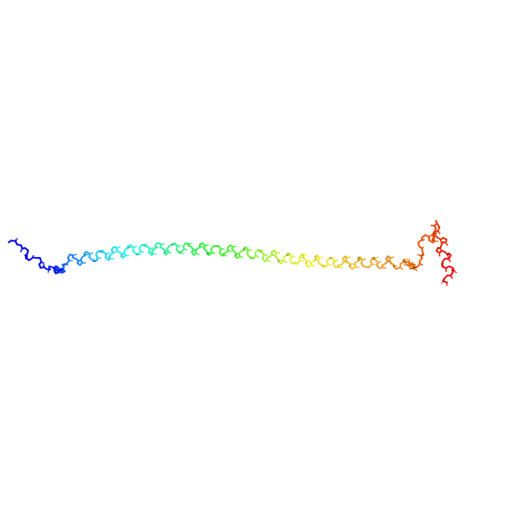CA . GLN A 1 87 ? 19.200 4.334 -25.418 1.00 98.38 87 GLN A CA 1
ATOM 667 C C . GLN A 1 87 ? 20.382 5.138 -25.976 1.00 98.38 87 GLN A C 1
ATOM 669 O O . GLN A 1 87 ? 20.628 5.092 -27.178 1.00 98.38 87 GLN A O 1
ATOM 674 N N . ALA A 1 88 ? 21.175 5.785 -25.118 1.00 97.81 88 ALA A N 1
ATOM 675 C CA . ALA A 1 88 ? 22.347 6.546 -25.558 1.00 97.81 88 ALA A CA 1
ATOM 676 C C . ALA A 1 88 ? 23.371 5.668 -26.303 1.00 97.81 88 ALA A C 1
ATOM 678 O O . ALA A 1 88 ? 23.986 6.095 -27.279 1.00 97.81 88 ALA A O 1
ATOM 679 N N . ARG A 1 89 ? 23.544 4.411 -25.872 1.00 97.81 89 ARG A N 1
ATOM 680 C CA . ARG A 1 89 ? 24.408 3.449 -26.571 1.00 97.81 89 ARG A CA 1
ATOM 681 C C . ARG A 1 89 ? 23.855 3.068 -27.941 1.00 97.81 89 ARG A C 1
ATOM 683 O O . ARG A 1 89 ? 24.635 2.953 -28.880 1.00 97.81 89 ARG A O 1
ATOM 690 N N . LEU A 1 90 ? 22.545 2.854 -28.060 1.00 97.12 90 LEU A N 1
ATOM 691 C CA . LEU A 1 90 ? 21.907 2.576 -29.348 1.00 97.12 90 LEU A CA 1
ATOM 692 C C . LEU A 1 90 ? 22.065 3.755 -30.309 1.00 97.12 90 LEU A C 1
ATOM 694 O O . LEU A 1 90 ? 22.434 3.536 -31.459 1.00 97.12 90 LEU A O 1
ATOM 698 N N . GLU A 1 91 ? 21.876 4.983 -29.826 1.00 96.38 91 GLU A N 1
ATOM 699 C CA . GLU A 1 91 ? 22.083 6.204 -30.611 1.00 96.38 91 GLU A CA 1
ATOM 700 C C . GLU A 1 91 ? 23.541 6.336 -31.093 1.00 96.38 91 GLU A C 1
ATOM 702 O O . GLU A 1 91 ? 23.776 6.639 -32.265 1.00 96.38 91 GLU A O 1
ATOM 707 N N . ASP A 1 92 ? 24.534 6.038 -30.242 1.00 96.25 92 ASP A N 1
ATOM 708 C CA . ASP A 1 92 ? 25.946 6.003 -30.659 1.00 96.25 92 ASP A CA 1
ATOM 709 C C . ASP A 1 92 ? 26.198 4.943 -31.742 1.00 96.25 92 ASP A C 1
ATOM 711 O O . ASP A 1 92 ? 26.814 5.234 -32.773 1.00 96.25 92 ASP A O 1
ATOM 715 N N . TYR A 1 93 ? 25.701 3.716 -31.545 1.00 93.00 93 TYR A N 1
ATOM 716 C CA . TYR A 1 93 ? 25.866 2.644 -32.527 1.00 93.00 93 TYR A CA 1
ATOM 717 C C . TYR A 1 93 ? 25.201 2.984 -33.861 1.00 93.00 93 TYR A C 1
ATOM 719 O O . TYR A 1 93 ? 25.821 2.800 -34.909 1.00 93.00 93 TYR A O 1
ATOM 727 N N . GLU A 1 94 ? 23.984 3.523 -33.842 1.00 93.00 94 GLU A N 1
ATOM 728 C CA . GLU A 1 94 ? 23.288 3.959 -35.049 1.00 93.00 94 GLU A CA 1
ATOM 729 C C . GLU A 1 94 ? 24.057 5.081 -35.758 1.00 93.00 94 GLU A C 1
ATOM 731 O O . GLU A 1 94 ? 24.278 5.014 -36.971 1.00 93.00 94 GLU A O 1
ATOM 736 N N . GLY A 1 95 ? 24.544 6.074 -35.009 1.00 91.44 95 GLY A N 1
ATOM 737 C CA . GLY A 1 95 ? 25.367 7.149 -35.553 1.00 91.44 95 GLY A CA 1
ATOM 738 C C . GLY A 1 95 ? 26.641 6.626 -36.222 1.00 91.44 95 GLY A C 1
ATOM 739 O O . GLY A 1 95 ? 27.003 7.070 -37.312 1.00 91.44 95 GLY A O 1
ATOM 740 N N . ARG A 1 96 ? 27.314 5.646 -35.613 1.00 89.31 96 ARG A N 1
ATOM 741 C CA . ARG A 1 96 ? 28.523 5.018 -36.172 1.00 89.31 96 ARG A CA 1
ATOM 742 C C . ARG A 1 96 ? 28.239 4.181 -37.413 1.00 89.31 96 ARG A C 1
ATOM 744 O O . ARG A 1 96 ? 29.039 4.223 -38.342 1.00 89.31 96 ARG A O 1
ATOM 751 N N . LEU A 1 97 ? 27.120 3.460 -37.443 1.00 87.12 97 LEU A N 1
ATOM 752 C CA . LEU A 1 97 ? 26.699 2.696 -38.618 1.00 87.12 97 LEU A CA 1
ATOM 753 C C . LEU A 1 97 ? 26.362 3.622 -39.791 1.00 87.12 97 LEU A C 1
ATOM 755 O O . LEU A 1 97 ? 26.767 3.350 -40.915 1.00 87.12 97 LEU A O 1
ATOM 759 N N . ARG A 1 98 ? 25.692 4.753 -39.537 1.00 88.06 98 ARG A N 1
ATOM 760 C CA . ARG A 1 98 ? 25.365 5.730 -40.586 1.00 88.06 98 ARG A CA 1
ATOM 761 C C . ARG A 1 98 ? 26.587 6.481 -41.120 1.00 88.06 98 ARG A C 1
ATOM 763 O O . ARG A 1 98 ? 26.583 6.844 -42.288 1.00 88.06 98 ARG A O 1
ATOM 770 N N . LYS A 1 99 ? 27.635 6.697 -40.313 1.00 84.94 99 LYS A N 1
ATOM 771 C CA . LYS A 1 99 ? 28.832 7.471 -40.714 1.00 84.94 99 LYS A CA 1
ATOM 772 C C . LYS A 1 99 ? 29.562 6.930 -41.945 1.00 84.94 99 LYS A C 1
ATOM 774 O O . LYS A 1 99 ? 30.157 7.722 -42.664 1.00 84.94 99 LYS A O 1
ATOM 779 N N . ASN A 1 100 ? 29.520 5.621 -42.179 1.00 77.81 100 ASN A N 1
ATOM 780 C CA . ASN A 1 100 ? 30.180 4.994 -43.329 1.00 77.81 100 ASN A CA 1
ATOM 781 C C . ASN A 1 100 ? 29.203 4.641 -44.460 1.00 77.81 100 ASN A C 1
ATOM 783 O O . ASN A 1 100 ? 29.617 4.056 -45.458 1.00 77.81 100 ASN A O 1
ATOM 787 N N . ASN A 1 101 ? 27.924 4.991 -44.315 1.00 85.56 101 ASN A N 1
ATOM 788 C CA . ASN A 1 101 ? 26.908 4.727 -45.321 1.00 85.56 101 ASN A CA 1
ATOM 789 C C . ASN A 1 101 ? 26.680 5.987 -46.162 1.00 85.56 101 ASN A C 1
ATOM 791 O O . ASN A 1 101 ? 26.593 7.094 -45.631 1.00 85.56 101 ASN A O 1
ATOM 795 N N . ILE A 1 102 ? 26.536 5.812 -47.475 1.00 82.12 102 ILE A N 1
ATOM 796 C CA . ILE A 1 102 ? 26.181 6.885 -48.409 1.00 82.12 102 ILE A CA 1
ATOM 797 C C . ILE A 1 102 ? 24.708 6.705 -48.782 1.00 82.12 102 ILE A C 1
ATOM 799 O O . ILE A 1 102 ? 24.297 5.615 -49.175 1.00 82.12 102 ILE A O 1
ATOM 803 N N . LEU A 1 103 ? 23.911 7.767 -48.641 1.00 84.75 103 LEU A N 1
ATOM 804 C CA . LEU A 1 103 ? 22.512 7.793 -49.068 1.00 84.75 103 LEU A CA 1
ATOM 805 C C . LEU A 1 103 ? 22.410 8.542 -50.398 1.00 84.75 103 LEU A C 1
ATOM 807 O O . LEU A 1 103 ? 22.642 9.748 -50.447 1.00 84.75 103 LEU A O 1
ATOM 811 N N . ILE A 1 104 ? 22.046 7.829 -51.462 1.00 84.44 104 ILE A N 1
ATOM 812 C CA . ILE A 1 104 ? 21.850 8.402 -52.797 1.00 84.44 104 ILE A CA 1
ATOM 813 C C . ILE A 1 104 ? 20.344 8.595 -53.005 1.00 84.44 104 ILE A C 1
ATOM 815 O O . ILE A 1 104 ? 19.580 7.635 -52.947 1.00 84.44 104 ILE A O 1
ATOM 819 N N . ILE A 1 105 ? 19.906 9.840 -53.201 1.00 86.25 105 ILE A N 1
ATOM 820 C CA . ILE A 1 105 ? 18.486 10.209 -53.330 1.00 86.25 105 ILE A CA 1
ATOM 821 C C . ILE A 1 105 ? 18.194 10.580 -54.787 1.00 86.25 105 ILE A C 1
ATOM 823 O O . ILE A 1 105 ? 18.986 11.275 -55.416 1.00 86.25 105 ILE A O 1
ATOM 827 N N . GLY A 1 106 ? 17.037 10.157 -55.308 1.00 86.75 106 GLY A N 1
ATOM 828 C CA . GLY A 1 106 ? 16.586 10.512 -56.660 1.00 86.75 106 GLY A CA 1
ATOM 829 C C . GLY A 1 106 ? 16.991 9.525 -57.757 1.00 86.75 106 GLY A C 1
ATOM 830 O O . GLY A 1 106 ? 16.862 9.848 -58.935 1.00 86.75 106 GLY A O 1
ATOM 831 N N . VAL A 1 107 ? 17.452 8.325 -57.391 1.00 85.44 107 VAL A N 1
ATOM 832 C CA . VAL A 1 107 ? 17.680 7.225 -58.338 1.00 85.44 107 VAL A CA 1
ATOM 833 C C . VAL A 1 107 ? 16.328 6.585 -58.693 1.00 85.44 107 VAL A C 1
ATOM 835 O O . VAL A 1 107 ? 15.614 6.167 -57.780 1.00 85.44 107 VAL A O 1
ATOM 838 N N . PRO A 1 108 ? 15.938 6.515 -59.980 1.00 87.19 108 PRO A N 1
ATOM 839 C CA . PRO A 1 108 ? 14.728 5.809 -60.399 1.00 87.19 108 PRO A CA 1
ATOM 840 C C . PRO A 1 108 ? 14.791 4.317 -60.045 1.00 87.19 108 PRO A C 1
ATOM 842 O O . PRO A 1 108 ? 15.854 3.703 -60.134 1.00 87.19 108 PRO A O 1
ATOM 845 N N . GLU A 1 109 ? 13.651 3.718 -59.692 1.00 84.50 109 GLU A N 1
ATOM 846 C CA . GLU A 1 109 ? 13.583 2.286 -59.375 1.00 84.50 109 GLU A CA 1
ATOM 847 C C . GLU A 1 109 ? 14.116 1.430 -60.538 1.00 84.50 109 GLU A C 1
ATOM 849 O O . GLU A 1 109 ? 13.823 1.685 -61.708 1.00 84.50 109 GLU A O 1
ATOM 854 N N . CYS A 1 110 ? 14.926 0.418 -60.206 1.00 83.00 110 CYS A N 1
ATOM 855 C CA . CYS A 1 110 ? 15.586 -0.495 -61.146 1.00 83.00 110 CYS A CA 1
ATOM 856 C C . CYS A 1 110 ? 16.617 0.135 -62.108 1.00 83.00 110 CYS A C 1
ATOM 858 O O . CYS A 1 110 ? 17.078 -0.558 -63.017 1.00 83.00 110 CYS A O 1
ATOM 860 N N . ALA A 1 111 ? 17.036 1.394 -61.916 1.00 81.88 111 ALA A N 1
ATOM 861 C CA . ALA A 1 111 ? 18.072 2.026 -62.749 1.00 81.88 111 ALA A CA 1
ATOM 862 C C . ALA A 1 111 ? 19.437 1.308 -62.683 1.00 81.88 111 ALA A C 1
ATOM 864 O O . ALA A 1 111 ? 20.211 1.340 -63.637 1.00 81.88 111 ALA A O 1
ATOM 865 N N . GLU A 1 112 ? 19.706 0.629 -61.571 1.00 80.75 112 GLU A N 1
ATOM 866 C CA . GLU A 1 112 ? 20.916 -0.160 -61.312 1.00 80.75 112 GLU A CA 1
ATOM 867 C C . GLU A 1 112 ? 20.953 -1.527 -62.024 1.00 80.75 112 GLU A C 1
ATOM 869 O O . GLU A 1 112 ? 22.017 -2.130 -62.176 1.00 80.75 112 GLU A O 1
ATOM 874 N N . GLY A 1 113 ? 19.810 -2.021 -62.517 1.00 84.75 113 GLY A N 1
ATOM 875 C CA . GLY A 1 113 ? 19.737 -3.304 -63.216 1.00 84.75 113 GLY A CA 1
ATOM 876 C 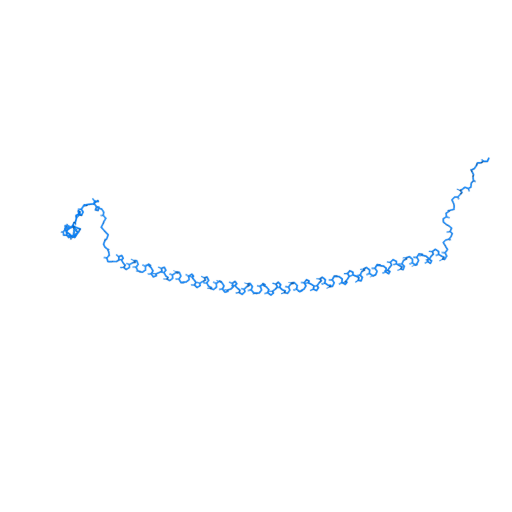C . GLY A 1 113 ? 20.230 -4.480 -62.360 1.00 84.75 113 GLY A C 1
ATOM 877 O O . GLY A 1 113 ? 19.781 -4.667 -61.237 1.00 84.75 113 GLY A O 1
ATOM 878 N N . HIS A 1 114 ? 21.102 -5.327 -62.918 1.00 82.81 114 HIS A N 1
ATOM 879 C CA . HIS A 1 114 ? 21.651 -6.513 -62.229 1.00 82.81 114 HIS A CA 1
ATOM 880 C C . HIS A 1 114 ? 23.074 -6.296 -61.681 1.00 82.81 114 HIS A C 1
ATOM 882 O O . HIS A 1 114 ? 23.604 -7.180 -61.014 1.00 82.81 114 HIS A O 1
ATOM 888 N N . ALA A 1 115 ? 23.696 -5.149 -61.971 1.00 86.38 115 ALA A N 1
ATOM 889 C CA . ALA A 1 115 ? 25.086 -4.850 -61.630 1.00 86.38 115 ALA A CA 1
ATOM 890 C C . ALA A 1 115 ? 25.172 -3.485 -60.932 1.00 86.38 115 ALA A C 1
ATOM 892 O O . ALA A 1 115 ? 25.450 -2.451 -61.543 1.00 86.38 115 ALA A O 1
ATOM 893 N N . VAL A 1 116 ? 24.875 -3.499 -59.632 1.00 86.06 116 VAL A N 1
ATOM 894 C CA . VAL A 1 116 ? 24.835 -2.306 -58.771 1.00 86.06 116 VAL A CA 1
ATOM 895 C C . VAL A 1 116 ? 26.226 -1.681 -58.607 1.00 86.06 116 VAL A C 1
ATOM 897 O O . VAL A 1 116 ? 26.356 -0.466 -58.515 1.00 86.06 116 VAL A O 1
ATOM 900 N N . ASP A 1 117 ? 27.275 -2.497 -58.613 1.00 89.50 117 ASP A N 1
ATOM 901 C CA . ASP A 1 117 ? 28.677 -2.083 -58.529 1.00 89.50 117 ASP A CA 1
ATOM 902 C C . ASP A 1 117 ? 29.093 -1.182 -59.702 1.00 89.50 117 ASP A C 1
ATOM 904 O O . ASP A 1 117 ? 29.564 -0.066 -59.482 1.00 89.50 117 ASP A O 1
ATOM 908 N N . LEU A 1 118 ? 28.833 -1.618 -60.937 1.00 88.31 118 LEU A N 1
ATOM 909 C CA . LEU A 1 118 ? 29.099 -0.835 -62.150 1.00 88.31 118 LEU A CA 1
ATOM 910 C C . LEU A 1 118 ? 28.235 0.427 -62.217 1.00 88.31 118 LEU A C 1
ATOM 912 O O . LEU A 1 118 ? 28.675 1.465 -62.712 1.00 88.31 118 LEU A O 1
ATOM 916 N N . PHE A 1 119 ? 26.992 0.349 -61.740 1.00 88.06 119 PHE A N 1
ATOM 917 C CA . PHE A 1 119 ? 26.112 1.510 -61.663 1.00 88.06 119 PHE A CA 1
ATOM 918 C C . PHE A 1 119 ? 26.685 2.583 -60.727 1.00 88.06 119 PHE A C 1
ATOM 920 O O . PHE A 1 119 ? 26.792 3.743 -61.126 1.00 88.06 119 PHE A O 1
ATOM 927 N N . VAL A 1 120 ? 27.109 2.196 -59.519 1.00 87.69 120 VAL A N 1
ATOM 928 C CA . VAL A 1 120 ? 27.710 3.117 -58.544 1.00 87.69 120 VAL A CA 1
ATOM 929 C C . VAL A 1 120 ? 29.048 3.665 -59.048 1.00 87.69 120 VAL A C 1
ATOM 931 O O . VAL A 1 120 ? 29.283 4.863 -58.918 1.00 87.69 120 VAL A O 1
ATOM 934 N N . GLU A 1 121 ? 29.898 2.841 -59.670 1.00 89.19 121 GLU A N 1
ATOM 935 C CA . GLU A 1 121 ? 31.169 3.291 -60.260 1.00 89.19 121 GLU A CA 1
ATOM 936 C C . GLU A 1 121 ? 30.940 4.379 -61.320 1.00 89.19 121 GLU A C 1
ATOM 938 O O . GLU A 1 121 ? 31.512 5.467 -61.234 1.00 89.19 121 GLU A O 1
ATOM 943 N N . ASN A 1 122 ? 30.037 4.131 -62.273 1.00 87.62 122 ASN A N 1
ATOM 944 C CA . ASN A 1 122 ? 29.694 5.105 -63.309 1.00 87.62 122 ASN A CA 1
ATOM 945 C C . ASN A 1 122 ? 29.056 6.377 -62.735 1.00 87.62 122 ASN A C 1
ATOM 947 O O . ASN A 1 122 ? 29.296 7.468 -63.251 1.00 87.62 122 ASN A O 1
ATOM 951 N N . LEU A 1 123 ? 28.242 6.249 -61.683 1.00 86.38 123 LEU A N 1
ATOM 952 C CA . LEU A 1 123 ? 27.617 7.390 -61.019 1.00 86.38 123 LEU A CA 1
ATOM 953 C C . LEU A 1 123 ? 28.665 8.284 -60.342 1.00 86.38 123 LEU A C 1
ATOM 955 O O . LEU A 1 123 ? 28.604 9.502 -60.493 1.00 86.38 123 LEU A O 1
ATOM 959 N N . ILE A 1 124 ? 29.643 7.686 -59.653 1.00 87.06 124 ILE A N 1
ATOM 960 C CA . ILE A 1 124 ? 30.745 8.421 -59.019 1.00 87.06 124 ILE A CA 1
ATOM 961 C C . ILE A 1 124 ? 31.575 9.145 -60.080 1.00 87.06 124 ILE A C 1
ATOM 963 O O . ILE A 1 124 ? 31.786 10.341 -59.950 1.00 87.06 124 ILE A O 1
ATOM 967 N N . PHE A 1 125 ? 31.992 8.467 -61.154 1.00 89.31 125 PHE A N 1
ATOM 968 C CA . PHE A 1 125 ? 32.820 9.089 -62.199 1.00 89.31 125 PHE A CA 1
ATOM 969 C C . PHE A 1 125 ? 32.129 10.218 -62.972 1.00 89.31 125 PHE A C 1
ATOM 971 O O . PHE A 1 125 ? 32.804 11.025 -63.610 1.00 89.31 125 PHE A O 1
ATOM 978 N N . LYS A 1 126 ? 30.795 10.231 -62.996 1.00 84.88 126 LYS A N 1
ATOM 979 C CA . LYS A 1 126 ? 30.019 11.197 -63.775 1.00 84.88 126 LYS A CA 1
ATOM 980 C C . LYS A 1 126 ? 29.658 12.455 -62.982 1.00 84.88 126 LYS A C 1
ATOM 982 O O . LYS A 1 126 ? 29.610 13.528 -63.577 1.00 84.88 126 LYS A O 1
ATOM 987 N N . GLU A 1 127 ? 29.351 12.314 -61.693 1.00 77.19 127 GLU A N 1
ATOM 988 C CA . GLU A 1 127 ? 28.747 13.381 -60.877 1.00 77.19 127 GLU A CA 1
ATOM 989 C C . GLU A 1 127 ? 29.684 13.954 -59.790 1.00 77.19 127 GLU A C 1
ATOM 991 O O . GLU A 1 127 ? 29.381 15.013 -59.237 1.00 77.19 127 GLU A O 1
ATOM 996 N N . LEU A 1 128 ? 30.807 13.287 -59.481 1.00 65.44 128 LEU A N 1
ATOM 997 C CA . LEU A 1 128 ? 31.872 13.765 -58.580 1.00 65.44 128 LEU A CA 1
ATOM 998 C C . LEU A 1 128 ? 33.155 14.071 -59.362 1.00 65.44 128 LEU A C 1
ATOM 1000 O O . LEU A 1 128 ? 33.822 15.064 -58.991 1.00 65.44 128 LEU A O 1
#

Radius of gyration: 51.2 Å; chains: 1; bounding box: 116×20×120 Å

pLDDT: mean 89.73, std 13.98, range [42.22, 98.69]

Sequence (128 aa):
MTTSDRILMGPGPLTLQDIMEAIQGVRTSLETRHDSVTTEVSLLRADMWNMATQVKELEESTASLQGVMKTLKIQVDEMQVLTNNLQARLEDYEGRLRKNNILIIGVPECAEGHAVDLFVENLIFKEL

Secondary structure (DSSP, 8-state):
---------PPPP--HHHHHHHHHHHHHHHHHHHHHHHHHHHHHHHHHHHHHHHHHHHHHHHHHHHHHHHHHHHHHHHHHHHHHHHHHHHHHHHHHHHHT-----SPPTTTTTT-HHHHHHHHHHHH-